Protein 4CY9 (pdb70)

B-factor: mean 17.38, std 10.32, range [6.66, 69.62]

Solvent-accessible surface area: 8852 Å² total; per-residue (Å²): 155,122,66,57,8,191,134,22,32,131,91,24,140,114,102,19,0,4,128,0,2,25,37,0,48,53,20,5,1,6,0,20,16,2,29,102,10,0,38,62,0,11,164,46,1,61,33,142,112,78,104,62,2,37,101,31,0,49,73,7,0,83,84,0,99,84,12,6,84,70,0,22,124,50,0,46,45,0,19,18,106,35,45,51,74,98,53,22,9,87,85,60,40,165,83,127,97,34,104,49,40,190,20,67,1,44,49,0,1,7,25,0,7,107,40,0,43,44,12,14,113,14,0,130,60,3,20,100,73,0,32,148,32,10,101,57,0,48,102,48,0,72,27,13,10,139,64,0,42,98,14,10,136,101,0,76,43,96,21,76,59,124,80,47,64,77,94,63

Nearest PDB structures (foldseek):
  4cy9-assembly1_A  TM=1.006E+00  e=6.566E-27  Streptomyces coelicolor
  1vel-assembly1_B-2  TM=9.900E-01  e=3.631E-16  Mycolicibacterium smegmatis
  1vel-assembly1_A-2  TM=9.907E-01  e=9.660E-16  Mycolicibacterium smegmatis
  1vel-assembly1_E-2  TM=9.892E-01  e=9.149E-16  Mycolicibacterium smegmatis
  1vei-assembly1_A  TM=9.900E-01  e=2.714E-15  Mycolicibacterium smegmatis

Organism: Streptomyces coelicolor (strain ATCC BAA-471 / A3(2) / M145) (NCBI:txid100226)

Radius of gyration: 17.15 Å; Cα contacts (8 Å, |Δi|>4): 209; chains: 1; bounding box: 27×54×40 Å

Structure (mmCIF, N/CA/C/O backbone):
data_4CY9
#
_entry.id   4CY9
#
_cell.length_a   209.660
_cell.length_b   209.660
_cell.length_c   209.660
_cell.angle_alpha   90.00
_cell.angle_beta   90.00
_cell.angle_gamma   90.00
#
_symmetry.space_group_name_H-M   'F 41 3 2'
#
loop_
_entity.id
_entity.type
_entity.pdbx_description
1 polymer DPSA
2 non-polymer GLYCEROL
3 water water
#
loop_
_atom_site.group_PDB
_atom_site.id
_atom_site.type_symbol
_atom_site.label_atom_id
_atom_site.label_alt_id
_atom_site.label_comp_id
_atom_site.label_asym_id
_atom_site.label_entity_id
_atom_site.label_seq_id
_atom_site.pdbx_PDB_ins_code
_atom_site.Cartn_x
_atom_site.Cartn_y
_atom_site.Cartn_z
_atom_site.occupancy
_atom_site.B_iso_or_equiv
_atom_site.auth_seq_id
_atom_site.auth_comp_id
_atom_site.auth_asym_id
_atom_site.auth_atom_id
_atom_site.pdbx_PDB_model_num
ATOM 1 N N . ALA A 1 1 ? 45.445 18.768 2.480 1.00 64.28 3 ALA A N 1
ATOM 2 C CA . ALA A 1 1 ? 45.117 19.147 3.893 1.00 62.70 3 ALA A CA 1
ATOM 3 C C . ALA A 1 1 ? 43.987 20.249 3.944 1.00 57.42 3 ALA A C 1
ATOM 4 O O . ALA A 1 1 ? 43.011 20.102 4.691 1.00 64.41 3 ALA A O 1
ATOM 6 N N . ASP A 1 2 ? 44.115 21.316 3.148 1.00 42.04 4 ASP A N 1
ATOM 7 C CA . ASP A 1 2 ? 43.167 22.481 3.143 1.00 33.91 4 ASP A CA 1
ATOM 8 C C . ASP A 1 2 ? 41.859 22.175 2.319 1.00 30.19 4 ASP A C 1
ATOM 9 O O . ASP A 1 2 ? 41.833 22.062 1.082 1.00 27.51 4 ASP A O 1
ATOM 14 N N . LEU A 1 3 ? 40.752 22.078 3.030 1.00 21.22 5 LEU A N 1
ATOM 15 C CA . LEU A 1 3 ? 39.465 21.789 2.324 1.00 17.94 5 LEU A CA 1
ATOM 16 C C . LEU A 1 3 ? 38.558 23.023 2.379 1.00 16.83 5 LEU A C 1
ATOM 17 O O . LEU A 1 3 ? 37.324 22.906 2.185 1.00 15.45 5 LEU A O 1
ATOM 22 N N . THR A 1 4 ? 39.100 24.240 2.533 1.00 14.27 6 THR A N 1
ATOM 23 C CA . THR A 1 4 ? 38.225 25.410 2.533 1.00 13.25 6 THR A CA 1
ATOM 24 C C . THR A 1 4 ? 37.524 25.492 1.149 1.00 12.79 6 THR A C 1
ATOM 25 O O . THR A 1 4 ? 38.150 25.496 0.090 1.00 14.66 6 THR A O 1
ATOM 29 N N . PRO A 1 5 ? 36.170 25.616 1.182 1.00 12.09 7 PRO A N 1
ATOM 30 C CA . PRO A 1 5 ? 35.445 25.609 -0.068 1.00 13.17 7 PRO A CA 1
ATOM 31 C C . PRO A 1 5 ? 35.348 27.039 -0.652 1.00 13.11 7 PRO A C 1
ATOM 32 O O . PRO A 1 5 ? 35.637 28.056 0.044 1.00 14.30 7 PRO A O 1
ATOM 36 N N . LYS A 1 6 ? 34.844 27.110 -1.898 1.00 13.95 8 LYS A N 1
ATOM 37 C CA . LYS A 1 6 ? 34.559 28.415 -2.522 1.00 16.61 8 LYS A CA 1
ATOM 38 C C . LYS A 1 6 ? 33.229 29.030 -2.144 1.00 18.74 8 LYS A C 1
ATOM 39 O O . LYS A 1 6 ? 33.072 30.262 -2.237 1.00 19.99 8 LYS A O 1
ATOM 45 N N . TYR A 1 7 ? 32.241 28.247 -1.679 1.00 17.05 9 TYR A N 1
ATOM 46 C CA . TYR A 1 7 ? 31.015 28.777 -1.180 1.00 17.43 9 TYR A CA 1
ATOM 47 C C . TYR A 1 7 ? 30.666 27.822 -0.046 1.00 14.27 9 TYR A C 1
ATOM 48 O O . TYR A 1 7 ? 31.205 26.743 -0.033 1.00 14.46 9 TYR A O 1
ATOM 57 N N . THR A 1 8 ? 29.744 28.186 0.831 1.00 13.67 10 THR A N 1
ATOM 58 C CA . THR A 1 8 ? 29.240 27.220 1.849 1.00 12.02 10 THR A CA 1
ATOM 59 C C . THR A 1 8 ? 27.821 27.641 2.195 1.00 12.44 10 THR A C 1
ATOM 60 O O . THR A 1 8 ? 27.292 28.627 1.607 1.00 15.00 10 THR A O 1
ATOM 64 N N . VAL A 1 9 ? 27.257 27.003 3.167 1.00 11.24 11 VAL A N 1
ATOM 65 C CA A VAL A 1 9 ? 25.931 27.242 3.580 0.50 11.22 11 VAL A CA 1
ATOM 66 C CA B VAL A 1 9 ? 25.854 27.279 3.570 0.50 11.26 11 VAL A CA 1
ATOM 67 C C . VAL A 1 9 ? 25.845 28.715 4.123 1.00 12.79 11 VAL A C 1
ATOM 68 O O . VAL A 1 9 ? 26.869 29.161 4.727 1.00 13.68 11 VAL A O 1
ATOM 75 N N . PRO A 1 10 ? 24.764 29.434 3.863 1.00 12.24 12 PRO A N 1
ATOM 76 C CA . PRO A 1 10 ? 24.699 30.846 4.381 1.00 13.47 12 PRO A CA 1
ATOM 77 C C . PRO A 1 10 ? 24.934 30.866 5.909 1.00 15.35 12 PRO A C 1
ATOM 78 O O . PRO A 1 10 ? 24.395 30.044 6.682 1.00 16.24 12 PRO A O 1
ATOM 82 N N . GLY A 1 11 ? 25.729 31.869 6.309 1.00 16.72 13 GLY A N 1
ATOM 83 C CA . GLY A 1 11 ? 25.841 32.070 7.782 1.00 17.58 13 GLY A CA 1
ATOM 84 C C . GLY A 1 11 ? 27.078 31.404 8.338 1.00 20.40 13 GLY A C 1
ATOM 85 O O . GLY A 1 11 ? 27.331 31.557 9.586 1.00 20.79 13 GLY A O 1
ATOM 86 N N . ILE A 1 12 ? 27.803 30.578 7.565 1.00 15.93 14 ILE A N 1
ATOM 87 C CA A ILE A 1 12 ? 28.988 29.834 8.015 0.50 16.96 14 ILE A CA 1
ATOM 88 C CA B ILE A 1 12 ? 28.992 29.913 8.081 0.50 16.70 14 ILE A CA 1
ATOM 89 C C . ILE A 1 12 ? 30.163 30.434 7.274 1.00 15.36 14 ILE A C 1
ATOM 90 O O . ILE A 1 12 ? 30.077 30.650 6.082 1.00 16.16 14 ILE A O 1
ATOM 99 N N . GLU A 1 13 ? 31.286 30.690 7.939 1.00 16.37 15 GLU A N 1
ATOM 100 C CA . GLU A 1 13 ? 32.520 31.181 7.255 1.00 18.07 15 GLU A CA 1
ATOM 101 C C . GLU A 1 13 ? 33.184 30.036 6.525 1.00 15.83 15 GLU A C 1
ATOM 102 O O . GLU A 1 13 ? 33.144 28.866 7.004 1.00 14.92 15 GLU A O 1
ATOM 108 N N . ARG A 1 14 ? 33.761 30.328 5.370 1.00 14.79 16 ARG A N 1
ATOM 109 C CA . ARG A 1 14 ? 34.361 29.232 4.53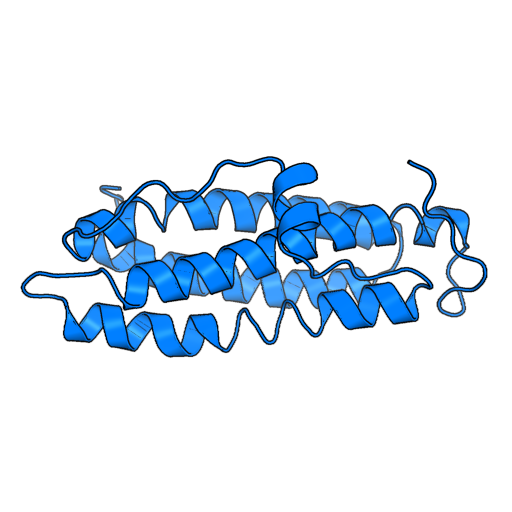7 1.00 14.70 16 ARG A CA 1
ATOM 110 C C . ARG A 1 14 ? 35.452 28.460 5.230 1.00 16.61 16 ARG A C 1
ATOM 111 O O . ARG A 1 14 ? 35.541 27.233 5.149 1.00 12.98 16 ARG A O 1
ATOM 119 N N . GLU A 1 15 ? 36.357 29.168 5.939 1.00 15.65 17 GLU A N 1
ATOM 120 C CA . GLU A 1 15 ? 37.443 28.402 6.597 1.00 15.57 17 GLU A CA 1
ATOM 121 C C . GLU A 1 15 ? 36.885 27.414 7.673 1.00 11.99 17 GLU A C 1
ATOM 122 O O . GLU A 1 15 ? 37.351 26.222 7.697 1.00 14.46 17 GLU A O 1
ATOM 128 N N . ALA A 1 16 ? 35.877 27.836 8.414 1.00 13.13 18 ALA A N 1
ATOM 129 C CA . ALA A 1 16 ? 35.250 26.964 9.469 1.00 11.51 18 ALA A CA 1
ATOM 130 C C . ALA A 1 16 ? 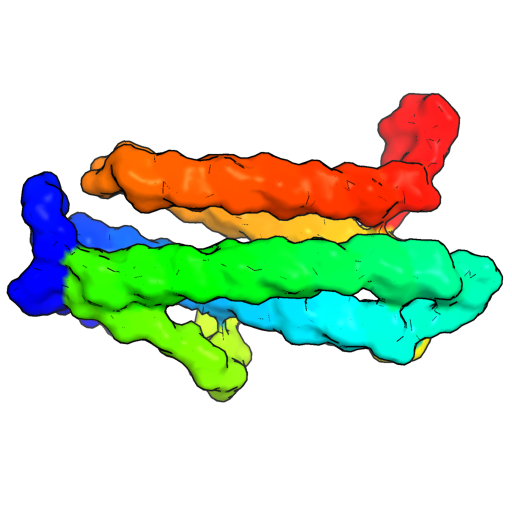34.539 25.800 8.690 1.00 10.90 18 ALA A C 1
ATOM 131 O O . ALA A 1 16 ? 34.629 24.583 9.095 1.00 11.31 18 ALA A O 1
ATOM 133 N N . ALA A 1 17 ? 33.835 26.157 7.587 1.00 11.00 19 ALA A N 1
ATOM 134 C CA . ALA A 1 17 ? 33.186 25.020 6.799 1.00 11.97 19 ALA A CA 1
ATOM 135 C C . ALA A 1 17 ? 34.262 24.037 6.319 1.00 12.04 19 ALA A C 1
ATOM 136 O O . ALA A 1 17 ? 33.980 22.805 6.313 1.00 10.31 19 ALA A O 1
ATOM 138 N N . GLY A 1 18 ? 35.474 24.454 5.886 1.00 10.49 20 GLY A N 1
ATOM 139 C CA . GLY A 1 18 ? 36.481 23.493 5.445 1.00 10.79 20 GLY A CA 1
ATOM 140 C C . GLY A 1 18 ? 36.823 22.531 6.587 1.00 10.58 20 GLY A C 1
ATOM 141 O O . GLY A 1 18 ? 37.079 21.347 6.338 1.00 11.67 20 GLY A O 1
ATOM 142 N N . ARG A 1 19 ? 36.969 23.055 7.826 1.00 11.11 21 ARG A N 1
ATOM 143 C CA A ARG A 1 19 ? 37.332 22.088 8.854 0.50 10.46 21 ARG A CA 1
ATOM 144 C CA B ARG A 1 19 ? 37.239 22.198 8.986 0.50 10.56 21 ARG A CA 1
ATOM 145 C C . ARG A 1 19 ? 36.100 21.157 9.149 1.00 10.54 21 ARG A C 1
ATOM 146 O O . ARG A 1 19 ? 36.361 19.986 9.364 1.00 11.63 21 ARG A O 1
ATOM 161 N N . LEU A 1 20 ? 34.907 21.664 9.039 1.00 10.01 22 LEU A N 1
ATOM 162 C CA . LEU A 1 20 ? 33.674 20.725 9.235 1.00 9.56 22 LEU A CA 1
ATOM 163 C C . LEU A 1 20 ? 33.655 19.695 8.079 1.00 9.99 22 LEU A C 1
ATOM 164 O O . LEU A 1 20 ? 33.328 18.533 8.357 1.00 9.59 22 LEU A O 1
ATOM 169 N N . ILE A 1 21 ? 33.945 20.132 6.850 1.00 10.20 23 ILE A N 1
ATOM 170 C CA . ILE A 1 21 ? 34.024 19.165 5.720 1.00 10.14 23 ILE A CA 1
ATOM 171 C C . ILE A 1 21 ? 35.027 18.060 6.067 1.00 11.54 23 ILE A C 1
ATOM 172 O O . ILE A 1 21 ? 34.828 16.885 5.805 1.00 10.66 23 ILE A O 1
ATOM 177 N N . GLY A 1 22 ? 36.226 18.439 6.585 1.00 10.96 24 GLY A N 1
ATOM 178 C CA . GLY A 1 22 ? 37.224 17.388 6.953 1.00 10.09 24 GLY A CA 1
ATOM 179 C C . GLY A 1 22 ? 36.690 16.427 8.015 1.00 9.83 24 GLY A C 1
ATOM 180 O O . GLY A 1 22 ? 36.961 15.217 7.899 1.00 11.08 24 GLY A O 1
ATOM 181 N N . VAL A 1 23 ? 35.990 16.947 9.025 1.00 8.76 25 VAL A N 1
ATOM 182 C CA . VAL A 1 23 ? 35.395 16.079 10.075 1.00 9.64 25 VAL A CA 1
ATOM 183 C C . VAL A 1 23 ? 34.387 15.116 9.382 1.00 9.01 25 VAL A C 1
ATOM 184 O O . VAL A 1 23 ? 34.418 13.900 9.643 1.00 10.02 25 VAL A O 1
ATOM 188 N N . LEU A 1 24 ? 33.550 15.729 8.544 1.00 9.00 26 LEU A N 1
ATOM 189 C CA . LEU A 1 24 ? 32.463 14.836 7.971 1.00 9.02 26 LEU A CA 1
ATOM 190 C C . LEU A 1 24 ? 33.055 13.870 6.922 1.00 8.46 26 LEU A C 1
ATOM 191 O O . LEU A 1 24 ? 32.504 12.713 6.816 1.00 8.40 26 LEU A O 1
ATOM 196 N N . ARG A 1 25 ? 34.120 14.228 6.203 1.00 8.26 27 ARG A N 1
ATOM 197 C CA . ARG A 1 25 ? 34.719 13.306 5.224 1.00 8.97 27 ARG A CA 1
ATOM 198 C C . ARG A 1 25 ? 35.168 12.021 5.917 1.00 9.61 27 ARG A C 1
ATOM 199 O O . ARG A 1 25 ? 34.974 10.889 5.399 1.00 10.20 27 ARG A O 1
ATOM 207 N N . LEU A 1 26 ? 35.791 12.157 7.136 1.00 9.02 28 LEU A N 1
ATOM 208 C CA . LEU A 1 26 ? 36.200 10.909 7.849 1.00 10.19 28 LEU A CA 1
ATOM 209 C C . LEU A 1 26 ? 34.973 10.189 8.429 1.00 9.70 28 LEU A C 1
ATOM 210 O O . LEU A 1 26 ? 34.997 8.930 8.428 1.00 10.10 28 LEU A O 1
ATOM 215 N N . ARG A 1 27 ? 33.952 10.927 8.889 1.00 9.34 29 ARG A N 1
ATOM 216 C CA . ARG A 1 27 ? 32.807 10.218 9.396 1.00 8.77 29 ARG A CA 1
ATOM 217 C C . ARG A 1 27 ? 32.150 9.457 8.193 1.00 8.92 29 ARG A C 1
ATOM 218 O O . ARG A 1 27 ? 31.611 8.354 8.435 1.00 9.09 29 ARG A O 1
ATOM 226 N N . LEU A 1 28 ? 32.166 10.038 6.999 1.00 8.76 30 LEU A N 1
ATOM 227 C CA . LEU A 1 28 ? 31.606 9.301 5.817 1.00 9.55 30 LEU A CA 1
ATOM 228 C C . LEU A 1 28 ? 32.436 8.047 5.515 1.00 9.58 30 LEU A C 1
ATOM 229 O O . LEU A 1 28 ? 31.849 6.952 5.311 1.00 8.67 30 LEU A O 1
ATOM 234 N N . HIS A 1 29 ? 33.791 8.094 5.578 1.00 7.91 31 HIS A N 1
ATOM 235 C CA . HIS A 1 29 ? 34.496 6.805 5.419 1.00 8.61 31 HIS A CA 1
ATOM 236 C C . HIS A 1 29 ? 34.104 5.790 6.463 1.00 9.05 31 HIS A C 1
ATOM 237 O O . HIS A 1 29 ? 33.988 4.637 6.179 1.00 9.57 31 HIS A O 1
ATOM 244 N N . ALA A 1 30 ? 33.940 6.262 7.715 1.00 7.6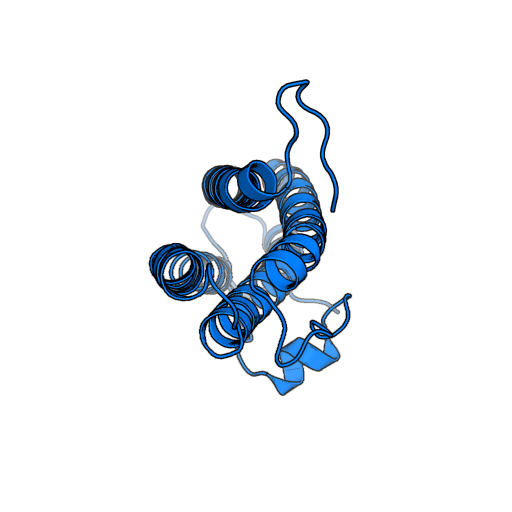6 32 ALA A N 1
ATOM 245 C CA . ALA A 1 30 ? 33.505 5.299 8.758 1.00 9.31 32 ALA A CA 1
ATOM 246 C C . ALA A 1 30 ? 32.132 4.678 8.484 1.00 8.99 32 ALA A C 1
ATOM 247 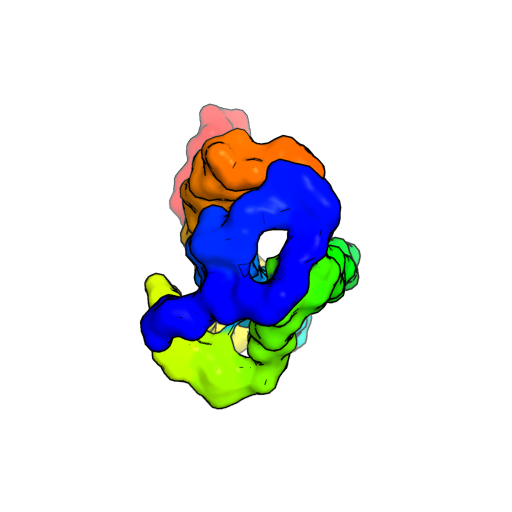O O . ALA A 1 30 ? 31.971 3.469 8.757 1.00 9.26 32 ALA A O 1
ATOM 249 N N . LEU A 1 31 ? 31.189 5.491 8.028 1.00 9.66 33 LEU A N 1
ATOM 250 C CA . LEU A 1 31 ? 29.840 4.942 7.796 1.00 8.57 33 LEU A CA 1
ATOM 251 C C . LEU A 1 31 ? 29.897 4.021 6.562 1.00 8.58 33 LEU A C 1
ATOM 252 O O . LEU A 1 31 ? 29.232 2.971 6.589 1.00 8.28 33 LEU A O 1
ATOM 257 N N . ASN A 1 32 ? 30.705 4.355 5.526 1.00 8.38 34 ASN A N 1
ATOM 258 C CA . ASN A 1 32 ? 30.740 3.448 4.367 1.00 8.52 34 ASN A CA 1
ATOM 259 C C . ASN A 1 32 ? 31.433 2.180 4.732 1.00 9.91 34 ASN A C 1
ATOM 260 O O . ASN A 1 32 ? 30.968 1.085 4.365 1.00 9.69 34 ASN A O 1
ATOM 265 N N . ASP A 1 33 ? 32.529 2.278 5.517 1.00 8.74 35 ASP A N 1
ATOM 266 C CA . ASP A 1 33 ? 33.187 1.008 5.919 1.00 9.83 35 ASP A CA 1
ATOM 267 C C . ASP A 1 33 ? 32.213 0.200 6.827 1.00 9.65 35 ASP A C 1
ATOM 268 O O . ASP A 1 33 ? 32.106 -1.030 6.676 1.00 9.51 35 ASP A O 1
ATOM 273 N N . LEU A 1 34 ? 31.394 0.873 7.655 1.00 8.64 36 LEU A N 1
ATOM 274 C CA . LEU A 1 34 ? 30.511 0.120 8.510 1.00 8.64 36 LEU A CA 1
ATOM 275 C C . LEU A 1 34 ? 29.409 -0.602 7.677 1.00 8.24 36 LEU A C 1
ATOM 276 O O . LEU A 1 34 ? 29.166 -1.782 7.959 1.00 8.95 36 LEU A O 1
ATOM 281 N N . HIS A 1 35 ? 28.759 0.074 6.713 1.00 8.82 37 HIS A N 1
ATOM 282 C CA . HIS A 1 35 ? 27.743 -0.761 6.017 1.00 9.79 37 HIS A CA 1
ATOM 283 C C . HIS A 1 35 ? 28.340 -1.875 5.109 1.00 9.59 37 HIS A C 1
ATOM 284 O O . HIS A 1 35 ? 27.754 -2.936 4.992 1.00 8.82 37 HIS A O 1
ATOM 291 N N . LEU A 1 36 ? 29.548 -1.657 4.569 1.00 8.66 38 LEU A N 1
ATOM 292 C CA . LEU A 1 36 ? 30.235 -2.781 3.848 1.00 9.24 38 LEU A CA 1
ATOM 293 C C . LEU A 1 36 ? 30.502 -3.884 4.873 1.00 9.48 38 LEU A C 1
ATOM 294 O O . LEU A 1 36 ? 30.306 -5.088 4.557 1.00 10.22 38 LEU A O 1
ATOM 299 N N . THR A 1 37 ? 30.939 -3.536 6.065 1.00 8.64 39 THR A N 1
ATOM 300 C CA . THR A 1 37 ? 31.311 -4.537 7.050 1.00 8.16 39 THR A CA 1
ATOM 301 C C . THR A 1 37 ? 30.036 -5.224 7.587 1.00 8.83 39 THR A C 1
ATOM 302 O O . THR A 1 37 ? 30.057 -6.454 7.831 1.00 8.45 39 THR A O 1
ATOM 306 N N . LEU A 1 38 ? 28.932 -4.488 7.746 1.00 8.32 40 LEU A N 1
ATOM 307 C CA . LEU A 1 38 ? 27.682 -5.190 8.206 1.00 7.93 40 LEU A CA 1
ATOM 308 C C . LEU A 1 38 ? 27.242 -6.199 7.126 1.00 8.23 40 LEU A C 1
ATOM 309 O O . LEU A 1 38 ? 26.783 -7.278 7.524 1.00 9.41 40 LEU A O 1
ATOM 314 N N . LYS A 1 39 ? 27.355 -5.860 5.837 1.00 8.65 41 LYS A N 1
ATOM 315 C CA . LYS A 1 39 ? 26.934 -6.853 4.835 1.00 9.17 41 LYS A CA 1
ATOM 316 C C . LYS A 1 39 ? 27.893 -8.026 4.903 1.00 9.94 41 LYS A C 1
ATOM 317 O O . LYS A 1 39 ? 27.466 -9.181 4.783 1.00 10.03 41 LYS A O 1
ATOM 323 N N . HIS A 1 40 ? 29.178 -7.764 5.056 1.00 9.62 42 HIS A N 1
ATOM 324 C CA . HIS A 1 40 ? 30.131 -8.907 5.230 1.00 9.61 42 HIS A CA 1
ATOM 325 C C . HIS A 1 40 ? 29.748 -9.830 6.365 1.00 10.27 42 HIS A C 1
ATOM 326 O O . HIS A 1 40 ? 29.817 -11.073 6.215 1.00 9.82 42 HIS A O 1
ATOM 333 N N . VAL A 1 41 ? 29.364 -9.252 7.503 1.00 9.48 43 VAL A N 1
ATOM 334 C CA . VAL A 1 41 ? 28.942 -10.106 8.619 1.00 9.12 43 VAL A CA 1
ATOM 335 C C . VAL A 1 41 ? 27.675 -10.858 8.205 1.00 10.78 43 VAL A C 1
ATOM 336 O O . VAL A 1 41 ? 27.495 -12.062 8.490 1.00 10.37 43 VAL A O 1
ATOM 340 N N . HIS A 1 42 ? 26.683 -10.170 7.649 1.00 9.54 44 HIS A N 1
ATOM 341 C CA . HIS A 1 42 ? 25.427 -10.805 7.223 1.00 11.16 44 HIS A CA 1
ATOM 342 C C . HIS A 1 42 ? 25.717 -12.038 6.350 1.00 10.83 44 HIS A C 1
ATOM 343 O O . HIS A 1 42 ? 25.047 -13.065 6.480 1.00 11.41 44 HIS A O 1
ATOM 350 N N . TRP A 1 43 ? 26.664 -11.938 5.444 1.00 10.08 45 TRP A N 1
ATOM 351 C CA . TRP A 1 43 ? 26.908 -13.073 4.514 1.00 10.45 45 TRP A CA 1
ATOM 352 C C . TRP A 1 43 ? 27.668 -14.186 5.147 1.00 13.34 45 TRP A C 1
ATOM 353 O O . TRP A 1 43 ? 27.517 -15.337 4.721 1.00 13.70 45 TRP A O 1
ATOM 364 N N . ASN A 1 44 ? 28.455 -13.898 6.185 1.00 10.48 46 ASN A N 1
ATOM 365 C CA . ASN A 1 44 ? 29.447 -14.861 6.665 1.00 11.61 46 ASN A CA 1
ATOM 366 C C . ASN A 1 44 ? 29.218 -15.318 8.107 1.00 12.93 46 ASN A C 1
ATOM 367 O O . ASN A 1 44 ? 30.065 -16.001 8.670 1.00 14.12 46 ASN A O 1
ATOM 372 N N . VAL A 1 45 ? 28.047 -15.068 8.684 1.00 11.65 47 VAL A N 1
ATOM 373 C CA A VAL A 1 45 ? 27.684 -15.656 9.962 0.50 10.42 47 VAL A CA 1
ATOM 374 C CA B VAL A 1 45 ? 27.764 -15.654 9.942 0.50 10.62 47 VAL A CA 1
ATOM 375 C C . VAL A 1 45 ? 27.206 -17.111 9.768 1.00 10.41 47 VAL A C 1
ATOM 376 O O . VAL A 1 45 ? 26.519 -17.374 8.785 1.00 11.74 47 VAL A O 1
ATOM 383 N N . VAL A 1 46 ? 27.525 -17.980 10.705 1.00 9.84 48 VAL A N 1
ATOM 384 C CA . VAL A 1 46 ? 27.068 -19.404 10.690 1.00 10.81 48 VAL A CA 1
ATOM 385 C C . VAL A 1 46 ? 26.648 -19.792 12.106 1.00 11.72 48 VAL A C 1
ATOM 386 O O . VAL A 1 46 ? 26.827 -19.053 13.097 1.00 12.32 48 VAL A O 1
ATOM 390 N N . GLY A 1 47 ? 26.184 -21.033 12.181 1.00 11.76 49 GLY A N 1
ATOM 391 C CA . GLY A 1 47 ? 25.851 -21.639 13.463 1.00 11.78 49 GLY A CA 1
ATOM 392 C C . GLY A 1 47 ? 24.398 -21.408 13.755 1.00 12.24 49 GLY A C 1
ATOM 393 O O . GLY A 1 47 ? 23.648 -20.845 13.018 1.00 11.92 49 GLY A O 1
ATOM 394 N N . PRO A 1 48 ? 23.928 -21.920 14.947 1.00 13.72 50 PRO A N 1
ATOM 395 C CA . PRO A 1 48 ? 22.528 -22.087 15.253 1.00 14.36 50 PRO A CA 1
ATOM 396 C C . PRO A 1 48 ? 21.804 -20.805 15.429 1.00 14.82 50 PRO A C 1
ATOM 397 O O . PRO A 1 48 ? 20.552 -20.799 15.313 1.00 14.99 50 PRO A O 1
ATOM 401 N N . HIS A 1 49 ? 22.518 -19.669 15.599 1.00 13.59 51 HIS A N 1
ATOM 402 C CA . HIS A 1 49 ? 21.812 -18.355 15.592 1.00 13.39 51 HIS A CA 1
ATOM 403 C C . HIS A 1 49 ? 21.860 -17.670 14.241 1.00 14.52 51 HIS A C 1
ATOM 404 O O . HIS A 1 49 ? 21.601 -16.488 14.166 1.00 16.47 51 HIS A O 1
ATOM 411 N N . PHE A 1 50 ? 22.191 -18.418 13.146 1.00 13.06 52 PHE A N 1
ATOM 412 C CA . PHE A 1 50 ? 22.352 -17.745 11.862 1.00 15.81 52 PHE A CA 1
ATOM 413 C C . PHE A 1 50 ? 21.179 -16.817 11.490 1.00 15.25 52 PHE A C 1
ATOM 414 O O . PHE A 1 50 ? 21.386 -15.681 11.190 1.00 14.80 52 PHE A O 1
ATOM 422 N N . ILE A 1 51 ? 19.958 -17.370 11.430 1.00 15.58 53 ILE A N 1
ATOM 423 C CA . ILE A 1 51 ? 18.912 -16.606 10.688 1.00 15.56 53 ILE A CA 1
ATOM 424 C C . ILE A 1 51 ? 18.600 -15.362 11.513 1.00 17.87 53 ILE A C 1
ATOM 425 O O . ILE A 1 51 ? 18.328 -14.239 10.997 1.00 16.84 53 ILE A O 1
ATOM 430 N N . ALA A 1 52 ? 18.592 -15.497 12.853 1.00 16.59 54 ALA A N 1
ATOM 431 C CA . ALA A 1 52 ? 18.265 -14.339 13.645 1.00 19.74 54 ALA A CA 1
ATOM 432 C C . ALA A 1 52 ? 19.244 -13.187 13.483 1.00 20.25 54 ALA A C 1
ATOM 433 O O . ALA A 1 52 ? 18.825 -12.017 13.349 1.00 19.42 54 ALA A O 1
ATOM 435 N N . VAL A 1 53 ? 20.539 -13.484 13.531 1.00 16.12 55 VAL A N 1
ATOM 436 C CA . VAL A 1 53 ? 21.513 -12.462 13.365 1.00 13.45 55 VAL A CA 1
ATOM 437 C C . VAL A 1 53 ? 21.511 -11.871 11.918 1.00 14.02 55 VAL A C 1
ATOM 438 O O . VAL A 1 53 ? 21.674 -10.699 11.692 1.00 14.58 55 VAL A O 1
ATOM 442 N N . HIS A 1 54 ? 21.415 -12.823 10.971 1.00 14.99 56 HIS A N 1
ATOM 443 C CA . HIS A 1 54 ? 21.474 -12.475 9.544 1.00 18.59 56 HIS A CA 1
ATOM 444 C C . HIS A 1 54 ? 20.369 -11.525 9.314 1.00 16.38 56 HIS A C 1
ATOM 445 O O . HIS A 1 54 ? 20.607 -10.467 8.702 1.00 19.22 56 HIS A O 1
ATOM 452 N N . GLU A 1 55 ? 19.159 -11.851 9.789 1.00 18.47 57 GLU A N 1
ATOM 453 C CA . GLU A 1 55 ? 18.005 -10.925 9.549 1.00 19.04 57 GLU A CA 1
ATOM 454 C C . GLU A 1 55 ? 18.195 -9.667 10.359 1.00 20.36 57 GLU A C 1
ATOM 455 O O . GLU A 1 55 ? 17.789 -8.552 9.818 1.00 18.71 57 GLU A O 1
ATOM 461 N N . MET A 1 56 ? 18.699 -9.764 11.567 1.00 17.03 58 MET A N 1
ATOM 462 C CA . MET A 1 56 ? 18.764 -8.486 12.399 1.00 11.59 58 MET A CA 1
ATOM 463 C C . MET A 1 56 ? 19.720 -7.320 11.804 1.00 15.89 58 MET A C 1
ATOM 464 O O . MET A 1 56 ? 19.539 -6.085 11.982 1.00 14.93 58 MET A O 1
ATOM 469 N N . ILE A 1 57 ? 20.751 -7.757 11.105 1.00 15.75 59 ILE A N 1
ATOM 470 C CA . ILE A 1 57 ? 21.706 -6.765 10.500 1.00 14.98 59 ILE A CA 1
ATOM 471 C C . ILE A 1 57 ? 21.035 -6.032 9.361 1.00 14.70 59 ILE A C 1
ATOM 472 O O . ILE A 1 57 ? 21.375 -4.890 9.039 1.00 12.74 59 ILE A O 1
ATOM 477 N N . ASP A 1 58 ? 20.092 -6.698 8.649 1.00 14.28 60 ASP A N 1
ATOM 478 C CA . ASP A 1 58 ? 19.669 -6.042 7.365 1.00 18.59 60 ASP A CA 1
ATOM 479 C C . ASP A 1 58 ? 19.013 -4.617 7.570 1.00 14.60 60 ASP A C 1
ATOM 480 O O . ASP A 1 58 ? 19.368 -3.729 6.755 1.00 17.77 60 ASP A O 1
ATOM 485 N N . PRO A 1 59 ? 18.165 -4.377 8.547 1.00 16.59 61 PRO A N 1
ATOM 486 C CA . PRO A 1 59 ? 17.690 -3.024 8.615 1.00 16.82 61 PRO A CA 1
ATOM 487 C C . PRO A 1 59 ? 18.791 -2.017 9.069 1.00 16.36 61 PRO A C 1
ATOM 488 O O . PRO A 1 59 ? 18.672 -0.832 8.747 1.00 16.32 61 PRO A O 1
ATOM 492 N N . GLN A 1 60 ? 19.800 -2.477 9.814 1.00 13.16 62 GLN A N 1
ATOM 493 C CA . GLN A 1 60 ? 20.876 -1.581 10.186 1.00 11.63 62 GLN A CA 1
ATOM 494 C C . GLN A 1 60 ? 21.751 -1.247 8.945 1.00 9.67 62 GLN A C 1
ATOM 495 O O . GLN A 1 60 ? 22.195 -0.107 8.820 1.00 11.34 62 GLN A O 1
ATOM 501 N N . VAL A 1 61 ? 21.912 -2.200 8.012 1.00 10.32 63 VAL A N 1
ATOM 502 C CA . VAL A 1 61 ? 22.635 -1.911 6.747 1.00 9.78 63 VAL A CA 1
ATOM 503 C C . VAL A 1 61 ? 21.930 -0.752 6.061 1.00 9.32 63 VAL A C 1
ATOM 504 O O . VAL A 1 61 ? 22.517 0.238 5.603 1.00 9.36 63 VAL A O 1
ATOM 508 N N . ASP A 1 62 ? 20.593 -0.871 5.994 1.00 11.30 64 ASP A N 1
ATOM 509 C CA . ASP A 1 62 ? 19.831 0.161 5.287 1.00 11.24 64 ASP A CA 1
ATOM 510 C C . ASP A 1 62 ? 19.914 1.512 6.000 1.00 12.20 64 ASP A C 1
ATOM 511 O O . ASP A 1 62 ? 20.076 2.534 5.337 1.00 10.66 64 ASP A O 1
ATOM 516 N N . GLN A 1 63 ? 19.841 1.484 7.327 1.00 9.44 65 GLN A N 1
ATOM 517 C CA A GLN A 1 63 ? 19.896 2.730 8.104 0.30 10.18 65 GLN A CA 1
ATOM 518 C CA B GLN A 1 63 ? 19.890 2.720 8.128 0.70 10.51 65 GLN A CA 1
ATOM 519 C C . GLN A 1 63 ? 21.277 3.389 7.988 1.00 9.69 65 GLN A C 1
ATOM 520 O O . GLN A 1 63 ? 21.399 4.669 7.866 1.00 10.31 65 GLN A O 1
ATOM 531 N N . VAL A 1 64 ? 22.332 2.575 8.026 1.00 8.65 66 VAL A N 1
ATOM 532 C CA . VAL A 1 64 ? 23.698 3.147 7.899 1.00 8.19 66 VAL A CA 1
ATOM 533 C C . VAL A 1 64 ? 23.966 3.684 6.488 1.00 9.58 66 VAL A C 1
ATOM 534 O O . VAL A 1 64 ? 24.622 4.737 6.324 1.00 9.30 66 VAL A O 1
ATOM 538 N N . ARG A 1 65 ? 23.450 2.993 5.474 1.00 9.22 67 ARG A N 1
ATOM 539 C CA . ARG A 1 65 ? 23.596 3.587 4.111 1.00 9.64 67 ARG A CA 1
ATOM 540 C C . ARG A 1 65 ? 22.849 4.951 4.043 1.00 9.93 67 ARG A C 1
ATOM 541 O O . ARG A 1 65 ? 23.377 5.884 3.372 1.00 10.98 67 ARG A O 1
ATOM 549 N N . ASP A 1 66 ? 21.694 5.075 4.682 1.00 9.20 68 ASP A N 1
ATOM 550 C CA . ASP A 1 66 ? 20.966 6.337 4.704 1.00 11.71 68 ASP A CA 1
ATOM 551 C C . ASP A 1 66 ? 21.820 7.420 5.443 1.00 11.70 68 ASP A C 1
ATOM 552 O O . ASP A 1 66 ? 21.878 8.592 5.021 1.00 11.20 68 ASP A O 1
ATOM 557 N N . MET A 1 67 ? 22.406 7.038 6.589 1.00 10.77 69 MET A N 1
ATOM 558 C CA . MET A 1 67 ? 23.296 7.989 7.349 1.00 10.12 69 MET A CA 1
ATOM 559 C C . MET A 1 67 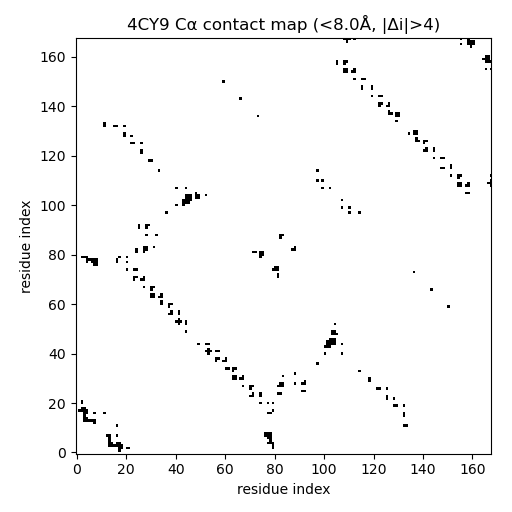? 24.451 8.455 6.424 1.00 9.41 69 MET A C 1
ATOM 560 O O . MET A 1 67 ? 24.705 9.681 6.391 1.00 9.10 69 MET A O 1
ATOM 565 N N . ALA A 1 68 ? 25.056 7.551 5.672 1.00 8.44 70 ALA A N 1
ATOM 566 C CA . ALA A 1 68 ? 26.211 7.941 4.818 1.00 9.06 70 ALA A CA 1
ATOM 567 C C . ALA A 1 68 ? 25.712 8.942 3.764 1.00 10.49 70 ALA A C 1
ATOM 568 O O . ALA A 1 68 ? 26.382 9.939 3.469 1.00 10.39 70 ALA A O 1
ATOM 570 N N . ASP A 1 69 ? 24.538 8.670 3.132 1.00 10.01 71 ASP A N 1
ATOM 571 C CA A ASP A 1 69 ? 23.931 9.587 2.132 0.50 10.59 71 ASP A CA 1
ATOM 572 C CA B ASP A 1 69 ? 24.080 9.581 2.101 0.50 9.47 71 ASP A CA 1
ATOM 573 C C . ASP A 1 69 ? 23.764 10.946 2.742 1.00 9.66 71 ASP A C 1
ATOM 574 O O . ASP A 1 69 ? 24.079 11.983 2.076 1.00 9.86 71 ASP A O 1
ATOM 583 N N . ASP A 1 70 ? 23.245 10.989 3.980 1.00 9.06 72 ASP A N 1
ATOM 584 C CA . ASP A 1 70 ? 22.907 12.324 4.499 1.00 9.26 72 ASP A CA 1
ATOM 585 C C . ASP A 1 70 ? 24.220 13.086 4.907 1.00 8.86 72 ASP A C 1
ATOM 586 O O . ASP A 1 70 ? 24.306 14.320 4.732 1.00 9.97 72 ASP A O 1
ATOM 591 N N . VAL A 1 71 ? 25.229 12.315 5.425 1.00 7.94 73 VAL A N 1
ATOM 592 C CA . VAL A 1 71 ? 26.557 13.035 5.666 1.00 7.77 73 VAL A CA 1
ATOM 593 C C . VAL A 1 71 ? 27.149 13.495 4.373 1.00 8.12 73 VAL A C 1
ATOM 594 O O . VAL A 1 71 ? 27.671 14.629 4.264 1.00 7.68 73 VAL A O 1
ATOM 598 N N . ALA A 1 72 ? 27.135 12.630 3.333 1.00 7.60 74 ALA A N 1
ATOM 599 C CA . ALA A 1 72 ? 27.715 13.051 2.033 1.00 7.98 74 ALA A CA 1
ATOM 600 C C . ALA A 1 72 ? 27.048 14.308 1.466 1.00 8.26 74 ALA A C 1
ATOM 601 O O . ALA A 1 72 ? 27.754 15.177 0.952 1.00 8.78 74 ALA A O 1
ATOM 603 N N . GLU A 1 73 ? 25.708 14.347 1.487 1.00 7.73 75 GLU A N 1
ATOM 604 C CA . GLU A 1 73 ? 25.029 15.500 0.886 1.00 8.09 75 GLU A CA 1
ATOM 605 C C . GLU A 1 73 ? 25.252 16.755 1.779 1.00 7.64 75 GLU A C 1
ATOM 606 O O . GLU A 1 73 ? 25.210 17.855 1.263 1.00 8.16 75 GLU A O 1
ATOM 612 N N . ARG A 1 74 ? 25.537 16.520 3.070 1.00 7.95 76 ARG A N 1
ATOM 613 C CA . ARG A 1 74 ? 25.804 17.726 3.922 1.00 8.33 76 ARG A CA 1
ATOM 614 C C . ARG A 1 74 ? 27.212 18.243 3.589 1.00 8.48 76 ARG A C 1
ATOM 615 O O . ARG A 1 74 ? 27.436 19.480 3.490 1.00 8.21 76 ARG A O 1
ATOM 623 N N . ILE A 1 75 ? 28.138 17.338 3.333 1.00 8.41 77 ILE A N 1
ATOM 624 C CA . ILE A 1 75 ? 29.478 17.785 2.805 1.00 8.64 77 ILE A CA 1
ATOM 625 C C . ILE A 1 75 ? 29.304 18.604 1.542 1.00 9.27 77 ILE A C 1
ATOM 626 O O . ILE A 1 75 ? 29.904 19.686 1.367 1.00 9.11 77 ILE A O 1
ATOM 631 N N . ALA A 1 76 ? 28.455 18.100 0.617 1.00 8.78 78 ALA A N 1
ATOM 632 C CA . ALA A 1 76 ? 28.309 18.822 -0.651 1.00 9.53 78 ALA A CA 1
ATOM 633 C C . ALA A 1 76 ? 27.633 20.187 -0.441 1.00 9.35 78 ALA A C 1
ATOM 634 O O . ALA A 1 76 ? 28.103 21.224 -1.005 1.00 9.93 78 ALA A O 1
ATOM 636 N N . ALA A 1 77 ? 26.630 20.277 0.467 1.00 8.85 79 ALA A N 1
ATOM 637 C CA . ALA A 1 77 ? 25.956 21.566 0.745 1.00 9.60 79 ALA A CA 1
ATOM 638 C C . ALA A 1 77 ? 26.976 22.543 1.392 1.00 11.23 79 ALA A C 1
ATOM 639 O O . ALA A 1 77 ? 26.913 23.733 1.134 1.00 11.27 79 ALA A O 1
ATOM 641 N N . LEU A 1 78 ? 27.892 21.965 2.185 1.00 9.97 80 LEU A N 1
ATOM 642 C CA . LEU A 1 78 ? 28.945 22.853 2.822 1.00 12.20 80 LEU A CA 1
ATOM 643 C C . LEU A 1 78 ? 30.004 23.237 1.817 1.00 11.29 80 LEU A C 1
ATOM 644 O O . LEU A 1 78 ? 30.876 24.118 2.202 1.00 12.02 80 LEU A O 1
ATOM 649 N N . GLY A 1 79 ? 29.991 22.772 0.587 1.00 11.88 81 GLY A N 1
ATOM 650 C CA . GLY A 1 79 ? 30.910 23.177 -0.489 1.00 12.27 81 GLY A CA 1
ATOM 651 C C . GLY A 1 79 ? 32.023 22.245 -0.759 1.00 11.15 81 GLY A C 1
ATOM 652 O O . GLY A 1 79 ? 32.887 22.531 -1.600 1.00 13.98 81 GLY A O 1
ATOM 653 N N . GLY A 1 80 ? 31.988 21.016 -0.205 1.00 10.42 82 GLY A N 1
ATOM 654 C CA . GLY A 1 80 ? 33.085 20.033 -0.307 1.00 10.60 82 GLY A CA 1
ATOM 655 C C . GLY A 1 80 ? 32.756 18.819 -1.240 1.00 10.01 82 GLY A C 1
ATOM 656 O O . GLY A 1 80 ? 31.623 18.763 -1.839 1.00 11.84 82 GLY A O 1
ATOM 657 N N . VAL A 1 81 ? 33.737 17.923 -1.320 1.00 9.70 83 VAL A N 1
ATOM 658 C CA . VAL A 1 81 ? 33.601 16.752 -2.195 1.00 11.53 83 VAL A CA 1
ATOM 659 C C . VAL A 1 81 ? 33.389 15.553 -1.248 1.00 13.15 83 VAL A C 1
ATOM 660 O O . VAL A 1 81 ? 34.209 15.288 -0.401 1.00 15.35 83 VAL A O 1
ATOM 664 N N . ALA A 1 82 ? 32.271 14.851 -1.368 1.00 10.40 84 ALA A N 1
ATOM 665 C CA . ALA A 1 82 ? 32.079 13.648 -0.534 1.00 11.69 84 ALA A CA 1
ATOM 666 C C . ALA A 1 82 ? 32.780 12.491 -1.208 1.00 16.85 84 ALA A C 1
ATOM 667 O O . ALA A 1 82 ? 32.091 11.795 -2.023 1.00 19.94 84 ALA A O 1
ATOM 669 N N . GLN A 1 83 ? 33.898 12.052 -0.662 1.00 12.63 85 GLN A N 1
ATOM 670 C CA . GLN A 1 83 ? 34.702 11.020 -1.353 1.00 11.88 85 GLN A CA 1
ATOM 671 C C . GLN A 1 83 ? 34.158 9.627 -0.973 1.00 13.01 85 GLN A C 1
ATOM 672 O O . GLN A 1 83 ? 34.137 9.245 0.211 1.00 13.78 85 GLN A O 1
ATOM 678 N N . GLY A 1 84 ? 33.651 8.897 -1.979 1.00 11.67 86 GLY A N 1
ATOM 679 C CA . GLY A 1 84 ? 32.934 7.641 -1.692 1.00 10.22 86 GLY A CA 1
ATOM 680 C C . GLY A 1 84 ? 33.662 6.405 -2.252 1.00 11.70 86 GLY A C 1
ATOM 681 O O . GLY A 1 84 ? 33.125 5.302 -2.065 1.00 11.48 86 GLY A O 1
ATOM 682 N N . THR A 1 85 ? 34.828 6.589 -2.865 1.00 11.48 87 THR A N 1
ATOM 683 C CA . THR A 1 85 ? 35.500 5.395 -3.569 1.00 11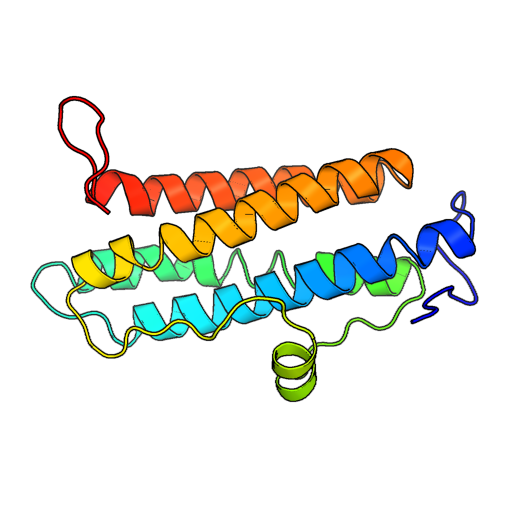.41 87 THR A CA 1
ATOM 684 C C . THR A 1 85 ? 36.289 4.602 -2.503 1.00 12.85 87 THR A C 1
ATOM 685 O O . THR A 1 85 ? 36.723 5.103 -1.492 1.00 12.35 87 THR A O 1
ATOM 689 N N . PRO A 1 86 ? 36.439 3.291 -2.695 1.00 12.55 88 PRO A N 1
ATOM 690 C CA . PRO A 1 86 ? 37.027 2.484 -1.644 1.00 12.50 88 PRO A CA 1
ATOM 691 C C . PRO A 1 86 ? 38.559 2.696 -1.524 1.00 11.20 88 PRO A C 1
ATOM 692 O O . PRO A 1 86 ? 39.076 2.520 -0.437 1.00 12.63 88 PRO A O 1
ATOM 696 N N . GLY A 1 87 ? 39.217 3.074 -2.612 1.00 14.81 89 GLY A N 1
ATOM 697 C CA . GLY A 1 87 ? 40.723 3.325 -2.474 1.00 14.75 89 GLY A CA 1
ATOM 698 C C . GLY A 1 87 ? 40.941 4.577 -1.550 1.00 13.48 89 GLY A C 1
ATOM 699 O O . GLY A 1 87 ? 41.808 4.516 -0.674 1.00 15.39 89 GLY A O 1
ATOM 700 N N . ALA A 1 88 ? 40.117 5.579 -1.692 1.00 13.74 90 ALA A N 1
ATOM 701 C CA . ALA A 1 88 ? 40.233 6.717 -0.792 1.00 14.13 90 ALA A CA 1
ATOM 702 C C . ALA A 1 88 ? 39.902 6.384 0.612 1.00 14.05 90 ALA A C 1
ATOM 703 O O . ALA A 1 88 ? 40.515 6.849 1.558 1.00 14.33 90 ALA A O 1
ATOM 705 N N . LEU A 1 89 ? 38.806 5.610 0.788 1.00 12.21 91 LEU A N 1
ATOM 706 C CA . LEU A 1 89 ? 38.442 5.163 2.129 1.00 12.03 91 LEU A CA 1
ATOM 707 C C . LEU A 1 89 ? 39.603 4.412 2.779 1.00 12.36 91 LEU A C 1
ATOM 708 O O . LEU A 1 89 ? 39.977 4.697 3.941 1.00 12.97 91 LEU A O 1
ATOM 713 N N . VAL A 1 90 ? 40.185 3.448 2.052 1.00 11.33 92 VAL A N 1
ATOM 714 C CA . VAL A 1 90 ? 41.265 2.692 2.702 1.00 12.78 92 VAL A CA 1
ATOM 715 C C . VAL A 1 90 ? 42.562 3.569 2.945 1.00 13.08 92 VAL A C 1
ATOM 716 O O . VAL A 1 90 ? 43.207 3.343 3.978 1.00 17.37 92 VAL A O 1
ATOM 720 N N . ALA A 1 91 ? 42.785 4.485 2.067 1.00 13.98 93 ALA A N 1
ATOM 721 C CA . ALA A 1 91 ? 43.981 5.396 2.230 1.00 16.65 93 ALA A CA 1
ATOM 722 C C . ALA A 1 91 ? 43.789 6.343 3.404 1.00 19.73 93 ALA A C 1
ATOM 723 O O . ALA A 1 91 ? 44.755 6.667 4.097 1.00 18.28 93 ALA A O 1
ATOM 725 N N . GLU A 1 92 ? 42.557 6.824 3.643 1.00 14.70 94 GLU A N 1
ATOM 726 C CA . GLU A 1 92 ? 42.359 7.900 4.639 1.00 15.07 94 GLU A CA 1
ATOM 727 C C . GLU A 1 92 ? 41.859 7.406 5.963 1.00 16.78 94 GLU A C 1
ATOM 728 O O . GLU A 1 92 ? 41.901 8.141 6.958 1.00 17.10 94 GLU A O 1
ATOM 734 N N . ARG A 1 93 ? 41.357 6.128 6.075 1.00 13.45 95 ARG A N 1
ATOM 735 C CA . ARG A 1 93 ? 40.796 5.726 7.323 1.00 15.00 95 ARG A CA 1
ATOM 736 C C . ARG A 1 93 ? 41.855 5.505 8.441 1.00 17.05 95 ARG A C 1
ATOM 737 O O . ARG A 1 93 ? 43.029 5.374 8.161 1.00 18.88 95 ARG A O 1
ATOM 745 N N . LYS A 1 94 ? 41.350 5.584 9.657 1.00 17.59 96 LYS A N 1
ATOM 746 C CA . LYS A 1 94 ? 42.191 5.548 10.869 1.00 21.67 96 LYS A CA 1
ATOM 747 C C . LYS A 1 94 ? 41.869 4.321 11.700 1.00 25.91 96 LYS A C 1
ATOM 748 O O . LYS A 1 94 ? 41.937 4.408 12.933 1.00 27.22 96 LYS A O 1
ATOM 754 N N . TRP A 1 95 ? 41.522 3.203 11.035 1.00 22.60 97 TRP A N 1
ATOM 755 C CA . TRP A 1 95 ? 41.159 1.919 11.686 1.00 18.47 97 TRP A CA 1
ATOM 756 C C . TRP A 1 95 ? 41.459 0.877 10.631 1.00 19.82 97 TRP A C 1
ATOM 757 O O . TRP A 1 95 ? 41.739 1.180 9.485 1.00 19.83 97 TRP A O 1
ATOM 768 N N . ASP A 1 96 ? 41.487 -0.408 11.034 1.00 21.25 98 ASP A N 1
ATOM 769 C CA . ASP A 1 96 ? 41.847 -1.488 10.120 1.00 21.26 98 ASP A CA 1
ATOM 770 C C . ASP A 1 96 ? 40.613 -2.193 9.592 1.00 17.18 98 ASP A C 1
ATOM 771 O O . ASP A 1 96 ? 39.489 -1.955 10.161 1.00 19.46 98 ASP A O 1
ATOM 776 N N . ASP A 1 97 ? 40.796 -3.007 8.585 1.00 17.14 99 ASP A N 1
ATOM 777 C CA . ASP A 1 97 ? 39.710 -3.807 8.071 1.00 15.59 99 ASP A CA 1
ATOM 778 C C . ASP A 1 97 ? 39.116 -4.638 9.238 1.00 15.95 99 ASP A C 1
ATOM 779 O O . ASP A 1 97 ? 39.847 -5.248 10.072 1.00 14.58 99 ASP A O 1
ATOM 784 N N . TYR A 1 98 ? 37.801 -4.874 9.141 1.00 13.12 100 TYR A N 1
ATOM 785 C CA . TYR A 1 98 ? 37.189 -5.931 10.011 1.00 12.70 100 TYR A CA 1
ATOM 786 C C . TYR A 1 98 ? 37.859 -7.256 9.679 1.00 14.25 100 TYR A C 1
ATOM 787 O O . TYR A 1 98 ? 38.063 -7.578 8.517 1.00 14.77 100 TYR A O 1
ATOM 796 N N . SER A 1 99 ? 38.180 -8.015 10.756 1.00 15.64 101 SER A N 1
ATOM 797 C CA . SER A 1 99 ? 39.179 -9.120 10.588 1.00 17.96 101 SER A CA 1
ATOM 798 C C . SER A 1 99 ? 38.539 -10.503 10.667 1.00 19.66 101 SER A C 1
ATOM 799 O O . SER A 1 99 ? 39.287 -11.496 10.581 1.00 22.80 101 SER A O 1
ATOM 802 N N . ILE A 1 100 ? 37.221 -10.645 10.820 1.00 14.82 102 ILE A N 1
ATOM 803 C CA A ILE A 1 100 ? 36.547 -11.946 10.982 0.50 13.98 102 ILE A CA 1
ATOM 804 C CA B ILE A 1 100 ? 36.682 -11.986 10.919 0.50 15.63 102 ILE A CA 1
ATOM 805 C C . ILE A 1 100 ? 36.012 -12.411 9.614 1.00 15.34 102 ILE A C 1
ATOM 806 O O . ILE A 1 100 ? 35.280 -11.602 8.942 1.00 14.48 102 ILE A O 1
ATOM 815 N N . GLY A 1 101 ? 36.344 -13.652 9.188 1.00 13.10 103 GLY A N 1
ATOM 816 C CA . GLY A 1 101 ? 35.700 -14.148 7.917 1.00 13.50 103 GLY A CA 1
ATOM 817 C C . GLY A 1 101 ? 34.441 -14.943 8.325 1.00 14.21 103 GLY A C 1
ATOM 818 O O . GLY A 1 101 ? 33.465 -14.416 8.942 1.00 16.08 103 GLY A O 1
ATOM 819 N N . ARG A 1 102 ? 34.392 -16.228 7.942 1.00 13.43 104 ARG A N 1
ATOM 820 C CA . ARG A 1 102 ? 33.242 -17.008 8.360 1.00 12.65 104 ARG A CA 1
ATOM 821 C C . ARG A 1 102 ? 33.378 -17.301 9.859 1.00 17.15 104 ARG A C 1
ATOM 822 O O . ARG A 1 102 ? 34.500 -17.693 10.360 1.00 17.04 104 ARG A O 1
ATOM 830 N N . ALA A 1 103 ? 32.315 -17.144 10.645 1.00 14.32 105 ALA A N 1
ATOM 831 C CA . ALA A 1 103 ? 32.415 -17.428 12.115 1.00 12.61 105 ALA A CA 1
ATOM 832 C C . ALA A 1 103 ? 31.054 -17.529 12.679 1.00 12.03 105 ALA A C 1
ATOM 833 O O . ALA A 1 103 ? 30.082 -17.117 12.081 1.00 11.16 105 ALA A O 1
ATOM 835 N N . ASP A 1 104 ? 30.984 -18.093 13.891 1.00 12.28 106 ASP A N 1
ATOM 836 C CA A ASP A 1 104 ? 29.680 -18.182 14.478 0.50 12.92 106 ASP A CA 1
ATOM 837 C CA B ASP A 1 104 ? 29.706 -18.179 14.603 0.50 13.17 106 ASP A CA 1
ATOM 838 C C . ASP A 1 104 ? 29.150 -16.755 14.847 1.00 13.92 106 ASP A C 1
ATOM 839 O O . ASP A 1 104 ? 29.839 -15.791 14.983 1.00 13.03 106 ASP A O 1
ATOM 848 N N . ALA A 1 105 ? 27.842 -16.697 14.949 1.00 16.24 107 ALA A N 1
ATOM 849 C CA . ALA A 1 105 ? 27.128 -15.444 14.925 1.00 24.94 107 ALA A CA 1
ATOM 850 C C . ALA A 1 105 ? 27.483 -14.734 16.139 1.00 20.87 107 ALA A C 1
ATOM 851 O O . ALA A 1 105 ? 27.764 -13.474 16.115 1.00 22.91 107 ALA A O 1
ATOM 853 N N . ILE A 1 106 ? 27.652 -15.421 17.234 1.00 27.56 108 ILE A N 1
ATOM 854 C CA . ILE A 1 106 ? 28.113 -14.822 18.397 1.00 31.58 108 ILE A CA 1
ATOM 855 C C . ILE A 1 106 ? 29.541 -14.308 18.507 1.00 29.57 108 ILE A C 1
ATOM 856 O O . ILE A 1 106 ? 29.699 -13.205 19.057 1.00 25.99 108 ILE A O 1
ATOM 858 N N . ALA A 1 107 ? 30.542 -14.888 17.805 1.00 21.75 109 ALA A N 1
ATOM 859 C CA . ALA A 1 107 ? 31.767 -14.396 17.586 1.00 16.43 109 ALA A CA 1
ATOM 860 C C . ALA A 1 107 ? 31.754 -13.053 16.721 1.00 16.91 109 ALA A C 1
ATOM 861 O O . ALA A 1 107 ? 32.562 -12.074 16.925 1.00 16.26 109 ALA A O 1
ATOM 863 N N . HIS A 1 108 ? 30.968 -13.076 15.658 1.00 11.82 110 HIS A N 1
ATOM 864 C CA . HIS A 1 108 ? 30.859 -11.825 14.853 1.00 10.84 110 HIS A CA 1
ATOM 865 C C . HIS A 1 108 ? 30.237 -10.712 15.700 1.00 10.62 110 HIS A C 1
ATOM 866 O O . HIS A 1 108 ? 30.656 -9.532 15.561 1.00 12.06 110 HIS A O 1
ATOM 873 N N . LEU A 1 109 ? 29.263 -11.019 16.537 1.00 10.70 111 LEU A N 1
ATOM 874 C CA . LEU A 1 109 ? 28.638 -9.914 17.325 1.00 11.67 111 LEU A CA 1
ATOM 875 C C . LEU A 1 109 ? 29.704 -9.348 18.293 1.00 12.31 111 LEU A C 1
ATOM 876 O O . LEU A 1 109 ? 29.720 -8.135 18.502 1.00 10.71 111 LEU A O 1
ATOM 881 N N . GLY A 1 110 ? 30.557 -10.183 18.937 1.00 12.14 112 GLY A N 1
ATOM 882 C CA . GLY A 1 110 ? 31.684 -9.680 19.726 1.00 13.71 112 GLY A CA 1
ATOM 883 C C . GLY A 1 110 ? 32.552 -8.673 18.968 1.00 14.06 112 GLY A C 1
ATOM 884 O O . GLY A 1 110 ? 32.946 -7.613 19.505 1.00 13.76 112 GLY A O 1
ATOM 885 N N . ALA A 1 111 ? 32.955 -9.039 17.709 1.00 11.35 113 ALA A N 1
ATOM 886 C CA . ALA A 1 111 ? 33.847 -8.175 16.922 1.00 12.59 113 ALA A CA 1
ATOM 887 C C . ALA A 1 111 ? 33.062 -6.939 16.446 1.00 11.61 113 ALA A C 1
ATOM 888 O O . ALA A 1 111 ? 33.630 -5.842 16.415 1.00 12.39 113 ALA A O 1
ATOM 890 N N . LEU A 1 112 ? 31.791 -7.073 16.108 1.00 10.38 114 LEU A N 1
ATOM 891 C CA A LEU A 1 112 ? 31.050 -5.901 15.707 0.50 11.74 114 LEU A CA 1
ATOM 892 C CA B LEU A 1 112 ? 30.993 -5.839 15.761 0.50 10.42 114 LEU A CA 1
ATOM 893 C C . LEU A 1 112 ? 30.809 -4.922 16.888 1.00 11.21 114 LEU A C 1
ATOM 894 O O . LEU A 1 112 ? 30.739 -3.688 16.680 1.00 12.06 114 LEU A O 1
ATOM 903 N N . ASP A 1 113 ? 30.709 -5.422 18.109 1.00 10.75 115 ASP A N 1
ATOM 904 C CA . ASP A 1 113 ? 30.615 -4.546 19.297 1.00 11.20 115 ASP A CA 1
ATOM 905 C C . ASP A 1 113 ? 31.887 -3.589 19.304 1.00 13.15 115 ASP A C 1
ATOM 906 O O . ASP A 1 113 ? 31.755 -2.365 19.490 1.00 12.28 115 ASP A O 1
ATOM 911 N N . VAL A 1 114 ? 33.071 -4.150 19.003 1.00 12.45 116 VAL A N 1
ATOM 912 C CA . VAL A 1 114 ? 34.285 -3.306 18.999 1.00 12.12 116 VAL A CA 1
ATOM 913 C C . VAL A 1 114 ? 34.257 -2.330 17.828 1.00 12.44 116 VAL A C 1
ATOM 914 O O . VAL A 1 114 ? 34.662 -1.143 17.998 1.00 10.99 116 VAL A O 1
ATOM 918 N N . VAL A 1 115 ? 33.752 -2.760 16.651 1.00 11.01 117 VAL A N 1
ATOM 919 C CA . VAL A 1 115 ? 33.650 -1.851 15.505 1.00 10.04 117 VAL A CA 1
ATOM 920 C C . VAL A 1 115 ? 32.739 -0.647 15.966 1.00 9.64 117 VAL A C 1
ATOM 921 O O . VAL A 1 115 ? 33.086 0.515 15.680 1.00 10.35 117 VAL A O 1
ATOM 925 N N . TYR A 1 116 ? 31.560 -0.981 16.544 1.00 9.86 118 TYR A N 1
ATOM 926 C CA . TYR A 1 116 ? 30.620 0.091 16.851 1.00 9.64 118 TYR A CA 1
ATOM 927 C C . TYR A 1 116 ? 31.204 1.021 17.944 1.00 10.17 118 TYR A C 1
ATOM 928 O O . TYR A 1 116 ? 30.941 2.202 17.937 1.00 9.05 118 TYR A O 1
ATOM 937 N N . THR A 1 117 ? 32.008 0.492 18.875 1.00 9.66 119 THR A N 1
ATOM 938 C CA . THR A 1 117 ? 32.609 1.462 19.860 1.00 11.44 119 THR A CA 1
ATOM 939 C C . THR A 1 117 ? 33.491 2.487 19.165 1.00 11.62 119 THR A C 1
ATOM 940 O O . THR A 1 117 ? 33.401 3.641 19.505 1.00 11.55 119 THR A O 1
ATOM 944 N N . GLY A 1 118 ? 34.257 2.067 18.116 1.00 10.21 120 GLY A N 1
ATOM 945 C CA . GLY A 1 118 ? 35.058 3.016 17.367 1.00 11.26 120 GLY A CA 1
ATOM 946 C C . GLY A 1 118 ? 34.194 4.023 16.621 1.00 11.14 120 GLY A C 1
ATOM 947 O O . GLY A 1 118 ? 34.521 5.224 16.562 1.00 11.42 120 GLY A O 1
ATOM 948 N N . VAL A 1 119 ? 33.113 3.521 16.015 1.00 9.74 121 VAL A N 1
ATOM 949 C CA . VAL A 1 119 ? 32.283 4.405 15.212 1.00 8.70 121 VAL A CA 1
ATOM 950 C C . VAL A 1 119 ? 31.578 5.420 16.147 1.00 9.00 121 VAL A C 1
ATOM 951 O O . VAL A 1 119 ? 31.496 6.644 15.857 1.00 9.68 121 VAL A O 1
ATOM 955 N N . VAL A 1 120 ? 31.054 4.933 17.275 1.00 9.22 122 VAL A N 1
ATOM 956 C CA . VAL A 1 120 ? 30.283 5.792 18.221 1.00 11.91 122 VAL A CA 1
ATOM 957 C C . VAL A 1 120 ? 31.277 6.842 18.785 1.00 11.86 122 VAL A C 1
ATOM 958 O O . VAL A 1 120 ? 30.922 8.025 18.891 1.00 10.91 122 VAL A O 1
ATOM 962 N N . GLU A 1 121 ? 32.453 6.424 19.163 1.00 11.53 123 GLU A N 1
ATOM 963 C CA . GLU A 1 121 ? 33.372 7.451 19.705 1.00 12.36 123 GLU A CA 1
ATOM 964 C C . GLU A 1 121 ? 33.778 8.458 18.630 1.00 12.17 123 GLU A C 1
ATOM 965 O O . GLU A 1 121 ? 33.879 9.661 18.994 1.00 11.85 123 GLU A O 1
ATOM 971 N N . GLY A 1 122 ? 33.974 8.040 17.371 1.00 12.05 124 GLY A N 1
ATOM 972 C CA . GLY A 1 122 ? 34.278 8.960 16.274 1.00 9.51 124 GLY A CA 1
ATOM 973 C C . GLY A 1 122 ? 33.129 9.930 16.056 1.00 9.89 124 GLY A C 1
ATOM 974 O O . GLY A 1 122 ? 33.357 11.137 15.810 1.00 9.95 124 GLY A O 1
ATOM 975 N N . MET A 1 123 ? 31.892 9.396 16.121 1.00 9.56 125 MET A N 1
ATOM 976 C CA . MET A 1 123 ? 30.713 10.302 15.924 1.00 9.49 125 MET A CA 1
ATOM 977 C C . MET A 1 123 ? 30.568 11.260 17.096 1.00 9.54 125 MET A C 1
ATOM 978 O O . MET A 1 123 ? 30.242 12.435 16.887 1.00 10.61 125 MET A O 1
ATOM 983 N N . ARG A 1 124 ? 30.886 10.781 18.313 1.00 10.39 126 ARG A N 1
ATOM 984 C CA . ARG A 1 124 ? 30.700 11.710 19.455 1.00 12.28 126 ARG A CA 1
ATOM 985 C C . ARG A 1 124 ? 31.732 12.865 19.345 1.00 11.72 126 ARG A C 1
ATOM 986 O O . ARG A 1 124 ? 31.380 14.003 19.689 1.00 13.92 126 ARG A O 1
ATOM 994 N N . ALA A 1 125 ? 32.951 12.542 18.896 1.00 11.74 127 ALA A N 1
ATOM 995 C CA . ALA A 1 125 ? 33.999 13.564 18.698 1.00 12.26 127 ALA A CA 1
ATOM 996 C C . ALA A 1 125 ? 33.549 14.526 17.593 1.00 13.85 127 ALA A C 1
ATOM 997 O O . ALA A 1 125 ? 33.702 15.778 17.708 1.00 12.51 127 ALA A O 1
ATOM 999 N N . ALA A 1 126 ? 32.983 13.989 16.517 1.00 10.42 128 ALA A N 1
ATOM 1000 C CA . ALA A 1 126 ? 32.512 14.840 15.422 1.00 10.77 128 ALA A CA 1
ATOM 1001 C C . ALA A 1 126 ? 31.339 15.720 15.885 1.00 10.54 128 ALA A C 1
ATOM 1002 O O . ALA A 1 126 ? 31.227 16.888 15.398 1.00 10.46 128 ALA A O 1
ATOM 1004 N N . VAL A 1 127 ? 30.412 15.230 16.749 1.00 9.91 129 VAL A N 1
ATOM 1005 C CA . VAL A 1 127 ? 29.304 16.073 17.286 1.00 9.78 129 VAL A CA 1
ATOM 1006 C C . VAL A 1 127 ? 29.912 17.296 18.009 1.00 12.36 129 VAL A C 1
ATOM 1007 O O . VAL A 1 127 ? 29.446 18.454 17.845 1.00 12.27 129 VAL A O 1
ATOM 1011 N N . GLU A 1 128 ? 30.940 16.993 18.800 1.00 12.02 130 GLU A N 1
ATOM 1012 C CA . GLU A 1 128 ? 31.492 18.111 19.617 1.00 14.99 130 GLU A CA 1
ATOM 1013 C C . GLU A 1 128 ? 32.162 19.138 18.674 1.00 15.72 130 GLU A C 1
ATOM 1014 O O . GLU A 1 128 ? 31.921 20.351 18.825 1.00 15.05 130 GLU A O 1
ATOM 1020 N N . GLU A 1 129 ? 32.886 18.703 17.642 1.00 13.44 131 GLU A N 1
ATOM 1021 C CA . GLU A 1 129 ? 33.455 19.681 16.658 1.00 14.44 131 GLU A CA 1
ATOM 1022 C C . GLU A 1 129 ? 32.384 20.383 15.881 1.00 15.56 131 GLU A C 1
ATOM 1023 O O . GLU A 1 129 ? 32.488 21.615 15.603 1.00 14.07 131 GLU A O 1
ATOM 1029 N N . ALA A 1 130 ? 31.366 19.658 15.378 1.00 10.92 132 ALA A N 1
ATOM 1030 C CA . ALA A 1 130 ? 30.329 20.339 14.661 1.00 11.47 132 ALA A CA 1
ATOM 1031 C C . ALA A 1 130 ? 29.534 21.332 15.505 1.00 11.73 132 ALA A C 1
ATOM 1032 O O . ALA A 1 130 ? 29.075 22.325 14.980 1.00 12.68 132 ALA A O 1
ATOM 1034 N N . GLY A 1 131 ? 29.355 21.066 16.801 1.00 10.87 133 GLY A N 1
ATOM 1035 C CA . GLY A 1 131 ? 28.564 21.956 17.632 1.00 13.36 133 GLY A CA 1
ATOM 1036 C C . GLY A 1 131 ? 29.267 23.323 17.708 1.00 15.26 133 GLY A C 1
ATOM 1037 O O . GLY A 1 131 ? 28.530 24.336 17.831 1.00 16.58 133 GLY A O 1
ATOM 1038 N N . LYS A 1 132 ? 30.577 23.359 17.519 1.00 13.18 134 LYS A N 1
ATOM 1039 C CA . LYS A 1 132 ? 31.288 24.715 17.571 1.00 15.74 134 LYS A CA 1
ATOM 1040 C C . LYS A 1 132 ? 31.158 25.465 16.249 1.00 18.07 134 LYS A C 1
ATOM 1041 O O . LYS A 1 132 ? 31.467 26.646 16.162 1.00 19.73 134 LYS A O 1
ATOM 1047 N N . ILE A 1 133 ? 30.780 24.770 15.161 1.00 13.35 135 ILE A N 1
ATOM 1048 C CA . ILE A 1 133 ? 30.769 25.386 13.832 1.00 13.43 135 ILE A CA 1
ATOM 1049 C C . ILE A 1 133 ? 29.343 25.615 13.314 1.00 17.68 135 ILE A C 1
ATOM 1050 O O . ILE A 1 133 ? 29.030 26.701 12.753 1.00 15.94 135 ILE A O 1
ATOM 1055 N N . ASP A 1 134 ? 28.455 24.630 13.457 1.00 13.28 136 ASP A N 1
ATOM 1056 C CA . ASP A 1 134 ? 27.128 24.745 12.821 1.00 13.08 136 ASP A CA 1
ATOM 1057 C C . ASP A 1 134 ? 26.145 23.800 13.547 1.00 15.74 136 ASP A C 1
ATOM 1058 O O . ASP A 1 134 ? 26.257 22.559 13.375 1.00 13.45 136 ASP A O 1
ATOM 1063 N N . PRO A 1 135 ? 25.144 24.324 14.206 1.00 16.18 137 PRO A N 1
ATOM 1064 C CA . PRO A 1 135 ? 24.170 23.517 14.948 1.00 17.24 137 PRO A CA 1
ATOM 1065 C C . PRO A 1 135 ? 23.362 22.619 13.971 1.00 16.08 137 PRO A C 1
ATOM 1066 O O . PRO A 1 135 ? 22.847 21.589 14.399 1.00 14.51 137 PRO A O 1
ATOM 1070 N N . ALA A 1 136 ? 23.182 22.979 12.700 1.00 12.86 138 ALA A N 1
ATOM 1071 C CA . ALA A 1 136 ? 22.389 22.094 11.855 1.00 11.86 138 ALA A CA 1
ATOM 1072 C C . ALA A 1 136 ? 23.121 20.790 11.579 1.00 11.69 138 ALA A C 1
ATOM 1073 O O . ALA A 1 136 ? 22.521 19.708 11.576 1.00 11.63 138 ALA A O 1
ATOM 1075 N N . THR A 1 137 ? 24.473 20.881 11.403 1.00 9.59 139 THR A N 1
ATOM 1076 C CA . THR A 1 137 ? 25.247 19.648 11.177 1.00 9.73 139 THR A CA 1
ATOM 1077 C C . THR A 1 137 ? 25.352 18.886 12.483 1.00 10.16 139 THR A C 1
ATOM 1078 O O . THR A 1 137 ? 25.318 17.660 12.503 1.00 9.17 139 THR A O 1
ATOM 1082 N N . GLU A 1 138 ? 25.560 19.637 13.607 1.00 9.10 140 GLU A N 1
ATOM 1083 C CA . GLU A 1 138 ? 25.601 18.939 14.888 1.00 10.21 140 GLU A CA 1
ATOM 1084 C C . GLU A 1 138 ? 24.305 18.132 15.134 1.00 9.74 140 GLU A C 1
ATOM 1085 O O . GLU A 1 138 ? 24.378 16.981 15.539 1.00 10.14 140 GLU A O 1
ATOM 1091 N N . ASP A 1 139 ? 23.180 18.728 14.801 1.00 9.63 141 ASP A N 1
ATOM 1092 C CA . ASP A 1 139 ? 21.912 18.017 15.038 1.00 10.64 141 ASP A CA 1
ATOM 1093 C C . ASP A 1 139 ? 21.874 16.745 14.171 1.00 10.47 141 ASP A C 1
ATOM 1094 O O . ASP A 1 139 ? 21.319 15.708 14.636 1.00 9.58 141 ASP A O 1
ATOM 1099 N N . LEU A 1 140 ? 22.273 16.817 12.930 1.00 9.36 142 LEU A N 1
ATOM 1100 C CA . LEU A 1 140 ? 22.200 15.604 12.067 1.00 9.06 142 LEU A CA 1
ATOM 1101 C C . LEU A 1 140 ? 23.067 14.521 12.737 1.00 10.14 142 LEU A C 1
ATOM 1102 O O . LEU A 1 140 ? 22.612 13.322 12.880 1.00 10.02 142 LEU A O 1
ATOM 1107 N N . LEU A 1 141 ? 24.297 14.896 13.168 1.00 9.27 143 LEU A N 1
ATOM 1108 C CA . LEU A 1 141 ? 25.165 13.862 13.697 1.00 9.84 143 LEU A CA 1
ATOM 1109 C C . LEU A 1 141 ? 24.642 13.290 15.039 1.00 8.52 143 LEU A C 1
ATOM 1110 O O . LEU A 1 141 ? 24.859 12.091 15.331 1.00 8.88 143 LEU A O 1
ATOM 1115 N N . ILE A 1 142 ? 24.033 14.128 15.874 1.00 8.70 144 ILE A N 1
ATOM 1116 C CA . ILE A 1 142 ? 23.523 13.564 17.172 1.00 9.61 144 ILE A CA 1
ATOM 1117 C C . ILE A 1 142 ? 22.425 12.488 16.975 1.00 9.20 144 ILE A C 1
ATOM 1118 O O . ILE A 1 142 ? 22.469 11.486 17.692 1.00 9.82 144 ILE A O 1
ATOM 1123 N N . GLY A 1 143 ? 21.477 12.718 16.070 1.00 9.29 145 GLY A N 1
ATOM 1124 C CA . GLY A 1 143 ? 20.462 11.676 15.800 1.00 10.20 145 GLY A CA 1
ATOM 1125 C C . GLY A 1 143 ? 21.108 10.361 15.253 1.00 9.83 145 GLY A C 1
ATOM 1126 O O . GLY A 1 143 ? 20.677 9.254 15.670 1.00 10.29 145 GLY A O 1
ATOM 1127 N N . GLN A 1 144 ? 22.106 10.467 14.369 1.00 9.93 146 GLN A N 1
ATOM 1128 C CA . GLN A 1 144 ? 22.811 9.304 13.842 1.00 10.02 146 GLN A CA 1
ATOM 1129 C C . GLN A 1 144 ? 23.533 8.578 14.958 1.00 10.34 146 GLN A C 1
ATOM 1130 O O . GLN A 1 14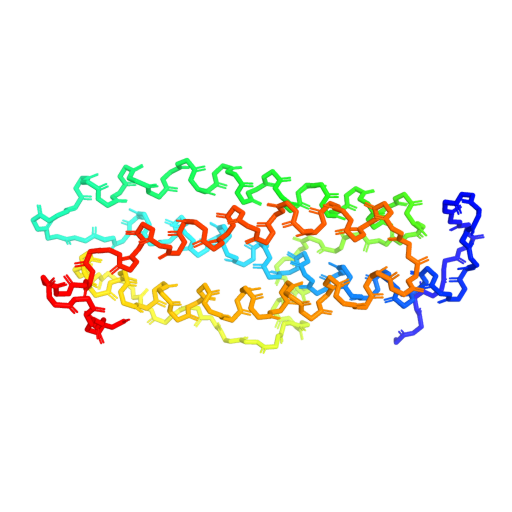4 ? 23.481 7.337 15.064 1.00 9.99 146 GLN A O 1
ATOM 1136 N N . LEU A 1 145 ? 24.224 9.384 15.809 1.00 9.67 147 LEU A N 1
ATOM 1137 C CA . LEU A 1 145 ? 24.977 8.815 16.967 1.00 10.00 147 LEU A CA 1
ATOM 1138 C C . LEU A 1 145 ? 24.018 7.958 17.793 1.00 9.58 147 LEU A C 1
ATOM 1139 O O . LEU A 1 145 ? 24.350 6.821 18.182 1.00 9.44 147 LEU A O 1
ATOM 1144 N N . ARG A 1 146 ? 22.837 8.465 18.108 1.00 10.35 148 ARG A N 1
ATOM 1145 C CA . ARG A 1 146 ? 21.923 7.672 19.008 1.00 9.67 148 ARG A CA 1
ATOM 1146 C C . ARG A 1 146 ? 21.467 6.401 18.310 1.00 10.00 148 ARG A C 1
ATOM 1147 O O . ARG A 1 146 ? 21.478 5.314 18.911 1.00 9.82 148 ARG A O 1
ATOM 1155 N N . ASP A 1 147 ? 21.135 6.506 17.024 1.00 9.19 149 ASP A N 1
ATOM 1156 C CA . ASP A 1 147 ? 20.731 5.283 16.301 1.00 10.08 149 ASP A CA 1
ATOM 1157 C C . ASP A 1 147 ? 21.868 4.239 16.270 1.00 9.89 149 ASP A C 1
ATOM 1158 O O . ASP A 1 147 ? 21.591 3.026 16.441 1.00 11.07 149 ASP A O 1
ATOM 1163 N N . LEU A 1 148 ? 23.105 4.695 16.073 1.00 8.71 150 LEU A N 1
ATOM 1164 C CA . LEU A 1 148 ? 24.234 3.733 16.040 1.00 9.99 150 LEU A CA 1
ATOM 1165 C C . LEU A 1 148 ? 24.390 3.127 17.430 1.00 10.95 150 LEU A C 1
ATOM 1166 O O . LEU A 1 148 ? 24.628 1.877 17.528 1.00 10.47 150 LEU A O 1
ATOM 1171 N N . GLU A 1 149 ? 24.289 3.942 18.507 1.00 10.45 151 GLU A N 1
ATOM 1172 C CA . GLU A 1 149 ? 24.409 3.353 19.854 1.00 9.03 151 GLU A CA 1
ATOM 1173 C C . GLU A 1 149 ? 23.277 2.368 20.124 1.00 10.55 151 GLU A C 1
ATOM 1174 O O . GLU A 1 149 ? 23.493 1.365 20.845 1.00 11.27 151 GLU A O 1
ATOM 1180 N N . GLN A 1 150 ? 22.062 2.603 19.583 1.00 9.57 152 GLN A N 1
ATOM 1181 C CA . GLN A 1 150 ? 20.986 1.668 19.870 1.00 10.87 152 GLN A CA 1
ATOM 1182 C C . GLN A 1 150 ? 21.217 0.348 19.115 1.00 12.75 152 GLN A C 1
ATOM 1183 O O . GLN A 1 150 ? 20.876 -0.745 19.609 1.00 12.42 152 GLN A O 1
ATOM 1189 N N . PHE A 1 151 ? 21.798 0.466 17.914 1.00 10.53 153 PHE A N 1
ATOM 1190 C CA . PHE A 1 151 ? 22.043 -0.849 17.239 1.00 11.58 153 PHE A CA 1
ATOM 1191 C C . PHE A 1 151 ? 23.228 -1.549 17.945 1.00 11.55 153 PHE A C 1
ATOM 1192 O O . PHE A 1 151 ? 23.194 -2.812 18.102 1.00 11.75 153 PHE A O 1
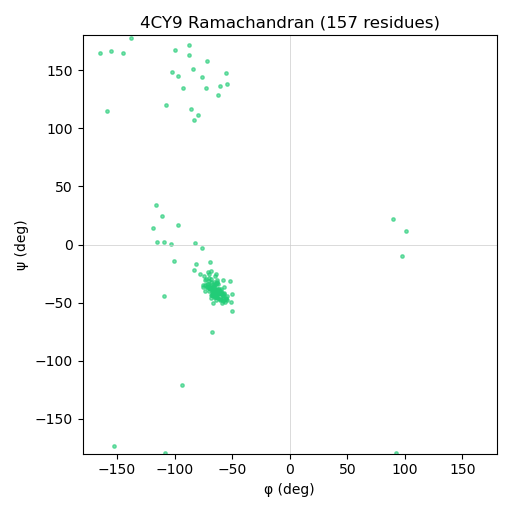ATOM 1200 N N . GLN A 1 152 ? 24.153 -0.793 18.479 1.00 10.18 154 GLN A N 1
ATOM 1201 C CA . GLN A 1 152 ? 25.226 -1.502 19.283 1.00 10.78 154 GLN A CA 1
ATOM 1202 C C . GLN A 1 152 ? 24.624 -2.169 20.511 1.00 11.15 154 GLN A C 1
ATOM 1203 O O . GLN A 1 152 ? 25.076 -3.219 20.945 1.00 10.25 154 GLN A O 1
ATOM 1209 N N . TRP A 1 153 ? 23.610 -1.564 21.094 1.00 10.28 155 TRP A N 1
ATOM 1210 C CA . TRP A 1 153 ? 22.890 -2.243 22.202 1.00 11.90 155 TRP A CA 1
ATOM 1211 C C . TRP A 1 153 ? 22.281 -3.548 21.708 1.00 12.49 155 TRP A C 1
ATOM 1212 O O . TRP A 1 153 ? 22.398 -4.591 22.436 1.00 12.38 155 TRP A O 1
ATOM 1223 N N . PHE A 1 154 ? 21.582 -3.599 20.534 1.00 10.67 156 PHE A N 1
ATOM 1224 C CA . PHE A 1 154 ? 21.084 -4.915 20.094 1.00 11.01 156 PHE A CA 1
ATOM 1225 C C . PHE A 1 154 ? 22.245 -5.907 19.967 1.00 11.53 156 PHE A C 1
ATOM 1226 O O . PHE A 1 154 ? 22.022 -7.088 20.386 1.00 13.05 156 PHE A O 1
ATOM 1234 N N . VAL A 1 155 ? 23.419 -5.486 19.519 1.00 10.29 157 VAL A N 1
ATOM 1235 C CA . VAL A 1 155 ? 24.586 -6.429 19.377 1.00 10.22 157 VAL A CA 1
ATOM 1236 C C . VAL A 1 155 ? 25.007 -6.871 20.798 1.00 11.73 157 VAL A C 1
ATOM 1237 O O . VAL A 1 155 ? 25.131 -8.056 21.111 1.00 11.44 157 VAL A O 1
ATOM 1241 N N . ARG A 1 156 ? 25.198 -5.882 21.682 1.00 10.99 158 ARG A N 1
ATOM 1242 C CA . ARG A 1 156 ? 25.608 -6.200 23.059 1.00 10.27 158 ARG A CA 1
ATOM 1243 C C . ARG A 1 156 ? 24.634 -7.028 23.865 1.00 10.73 158 ARG A C 1
ATOM 1244 O O . ARG A 1 156 ? 25.099 -7.807 24.748 1.00 11.40 158 ARG A O 1
ATOM 1252 N N . ALA A 1 157 ? 23.334 -6.857 23.649 1.00 10.02 159 ALA A N 1
ATOM 1253 C CA . ALA A 1 157 ? 22.365 -7.643 24.416 1.00 10.52 159 ALA A CA 1
ATOM 1254 C C . ALA A 1 157 ? 22.562 -9.164 24.236 1.00 11.11 159 ALA A C 1
ATOM 1255 O O . ALA A 1 157 ? 22.330 -9.926 25.192 1.00 11.75 159 ALA A O 1
ATOM 1257 N N . HIS A 1 158 ? 23.044 -9.536 23.055 1.00 9.85 160 HIS A N 1
ATOM 1258 C CA . HIS A 1 158 ? 23.333 -10.994 22.779 1.00 12.13 160 HIS A CA 1
ATOM 1259 C C . HIS A 1 158 ? 24.474 -11.492 23.594 1.00 14.71 160 HIS A C 1
ATOM 1260 O O . HIS A 1 158 ? 24.515 -12.688 23.955 1.00 13.05 160 HIS A O 1
ATOM 1267 N N . LEU A 1 159 ? 25.346 -10.565 24.040 1.00 14.28 161 LEU A N 1
ATOM 1268 C CA . LEU A 1 159 ? 26.626 -10.927 24.785 1.00 16.36 161 LEU A CA 1
ATOM 1269 C C . LEU A 1 159 ? 26.474 -10.691 26.268 1.00 17.92 161 LEU A C 1
ATOM 1270 O O . LEU A 1 159 ? 27.480 -10.762 27.077 1.00 19.91 161 LEU A O 1
ATOM 1275 N N . GLU A 1 160 ? 25.318 -10.238 26.716 1.00 14.79 162 GLU A N 1
ATOM 1276 C CA . GLU A 1 160 ? 25.148 -9.718 28.105 1.00 15.96 162 GLU A CA 1
ATOM 1277 C C . GLU A 1 160 ? 24.590 -10.790 29.032 1.00 20.70 162 GLU A C 1
ATOM 1278 O O . GLU A 1 160 ? 23.661 -11.604 28.640 1.00 18.37 162 GLU A O 1
ATOM 1284 N N . SER A 1 161 ? 25.072 -10.741 30.316 1.00 18.90 163 SER A N 1
ATOM 1285 C CA . SER A 1 161 ? 24.599 -11.713 31.328 1.00 21.28 163 SER A CA 1
ATOM 1286 C C . SER A 1 161 ? 23.322 -11.163 32.003 1.00 20.72 163 SER A C 1
ATOM 1287 O O . SER A 1 161 ? 23.006 -9.953 31.941 1.00 18.76 163 SER A O 1
ATOM 1290 N N . ALA A 1 162 ? 22.554 -12.040 32.696 1.00 22.23 164 ALA A N 1
ATOM 1291 C CA . ALA A 1 162 ? 21.437 -11.569 33.561 1.00 24.54 164 ALA A CA 1
ATOM 1292 C C . ALA A 1 162 ? 21.862 -10.491 34.547 1.00 26.67 164 ALA A C 1
ATOM 1293 O O . ALA A 1 162 ? 21.097 -9.560 34.802 1.00 27.57 164 ALA A O 1
ATOM 1295 N N . GLY A 1 163 ? 23.135 -10.504 35.029 1.00 25.21 165 GLY A N 1
ATOM 1296 C CA . GLY A 1 163 ? 23.583 -9.433 35.945 1.00 22.54 165 GLY A CA 1
ATOM 1297 C C . GLY A 1 163 ? 24.033 -8.134 35.273 1.00 23.13 165 GLY A C 1
ATOM 1298 O O . GLY A 1 163 ? 24.486 -7.148 35.940 1.00 23.86 165 GLY A O 1
ATOM 1299 N N . GLY A 1 164 ? 23.943 -8.094 33.924 1.00 19.15 166 GLY A N 1
ATOM 1300 C CA . GLY A 1 164 ? 24.180 -6.832 33.209 1.00 19.64 166 GLY A CA 1
ATOM 1301 C C . GLY A 1 164 ? 25.612 -6.638 32.845 1.00 17.67 166 GLY A C 1
ATOM 1302 O O . GLY A 1 164 ? 25.969 -5.508 32.540 1.00 18.00 166 GLY A O 1
ATOM 1303 N N . ALA A 1 165 ? 26.420 -7.700 32.772 1.00 15.87 167 ALA A N 1
ATOM 1304 C CA . ALA A 1 165 ? 27.847 -7.570 32.356 1.00 18.93 167 ALA A CA 1
ATOM 1305 C C . ALA A 1 165 ? 28.006 -8.021 30.912 1.00 19.36 167 ALA A C 1
ATOM 1306 O O . ALA A 1 165 ? 27.308 -8.970 30.446 1.00 20.37 167 ALA A O 1
ATOM 1308 N N . LEU A 1 166 ? 28.949 -7.415 30.198 1.00 19.87 168 LEU A N 1
ATOM 1309 C CA . LEU A 1 166 ? 29.195 -7.890 28.780 1.00 19.60 168 LEU A CA 1
ATOM 1310 C C . LEU A 1 166 ? 30.280 -8.956 28.662 1.00 27.82 168 LEU A C 1
ATOM 1311 O O . LEU A 1 166 ? 31.324 -8.765 29.278 1.00 27.59 168 LEU A O 1
ATOM 1316 N N . ALA A 1 167 ? 30.070 -10.056 27.884 1.00 27.78 169 ALA A N 1
ATOM 1317 C CA . ALA A 1 167 ? 31.189 -10.966 27.512 1.00 38.50 169 ALA A CA 1
ATOM 1318 C C . ALA A 1 167 ? 32.130 -10.154 26.551 1.00 54.51 169 ALA A C 1
ATOM 1319 O O . ALA A 1 167 ? 33.189 -9.674 26.982 1.00 63.11 169 ALA A O 1
ATOM 1321 N N . THR A 1 168 ? 31.714 -9.960 25.286 1.00 62.48 170 THR A N 1
ATOM 1322 C CA . THR A 1 168 ? 32.625 -9.492 24.188 1.00 60.86 170 THR A CA 1
ATOM 1323 C C . THR A 1 168 ? 32.174 -8.183 23.486 1.00 60.87 170 THR A C 1
ATOM 1324 O O . THR A 1 168 ? 31.681 -7.258 24.150 1.00 43.74 170 THR A O 1
#

Foldseek 3Di:
DFFQAPAFAPPFHRRLLRVLLVLLLQLLLLLLLVLVVLVQLLVAADDDCNVVLNVLSVVVSVVSVVLSVVSQVNSVNGRGHNDNDVVVSVVPHDDDHQDDHHYHNLVVLVSVLVSLVVSLVSLVVSLVSCVVGPVVVSVSSVVVSVVSVVSSVVSQVVQADPVGDGDD

Secondary structure (DSSP, 8-state):
-----SS-STTS-HHHHHHHHHHHHHHHHHHHHHHHHHHHHHHHEESTTHHHHHHHHHHHHHHHHHHHHHHHHHHHHTT------HHHHHHH-SSPPP---SEEHHHHHHHHHHHHHHHHHHHHHHHHHHHHH-HHHHHHHHHHHHHHHHHHHHHHHHTB-TTS-B--

InterPro domains:
  IPR002177 DNA-binding protein Dps [PIRSF005900] (2-164)
  IPR002177 DNA-binding protein Dps [PR01346] (44-60)
  IPR002177 DNA-binding protein Dps [PR01346] (68-84)
  IPR002177 DNA-binding protein Dps [PR01346] (139-157)
  IPR002177 DNA-binding protein Dps [PTHR42932] (9-165)
  IPR002177 DNA-binding protein Dps [cd01043] (26-161)
  IPR008331 Ferritin/DPS domain [PF00210] (29-162)
  IPR009078 Ferritin-like superfamily [SSF47240] (8-162)
  IPR012347 Ferritin-like [G3DSA:1.20.1260.10] (3-170)
  IPR023188 DNA-binding protein Dps, conserved site [PS00818] (44-60)

Sequence (168 aa):
ADLTPKYTVVPGIIEREAAGRRLIGVLRLRLHALNDLHLTLKHVHWNVVVGPHFIAVHEMIDPQVDQQVRDMADDDVAERIAALGGVAQGTPGALVAERKWDDYSIIGRADDAIAHLGALLDVVYTGVVEGMRAAVEEAGKIDPATEDLLIGQLRDLEQFQWFVRAHLESAGGALAT

CATH classification: 1.20.1260.10